Protein AF-A0A7S1QAD5-F1 (afdb_monomer_lite)

Sequence (126 aa):
WGGSSCLPKGASSLLITSSGICARSESALGIPSGGWSGTSCVPAGTMTCSSITRPGVCNDAAARLSLDCAGWSGNKCFASGEPKCTEVTGQSICKTSMAKFGINCVWNGDSCFPDGGSNSSMQQKA

Organism: Alexandrium catenella (NCBI:txid2925)

Secondary structure (DSSP, 8-state):
--SSSPPPTT--GGG---HHHHTTHHHHHS--EEEE-SSSEEETT---GGG---HHHHHTHHHHH-----EE-SSSEE-TT---GGG---HHHHHTHHHHHS--EEE-SSSEEE-------S----

Foldseek 3Di:
DQPPDDADQPGAQQSRQDQVCLVCVCVPRVHDFQHDQPGTTHHNPPDAQQSRQDQVCLVCVCVGRVYQWLGDLPGGTHRAQPDAQQSRQDQVCLVCVCVRRVAAWDDPPGGIHHDPPDDPDDDDDD

Structure (mmCIF, N/CA/C/O backbone):
data_AF-A0A7S1QAD5-F1
#
_entry.id   AF-A0A7S1QAD5-F1
#
loop_
_atom_site.group_PDB
_atom_site.id
_atom_site.type_symbol
_atom_site.label_atom_id
_atom_site.label_alt_id
_atom_site.label_comp_id
_atom_site.label_asym_id
_atom_site.label_entity_id
_atom_site.label_seq_id
_atom_site.pdbx_PDB_ins_code
_atom_site.Cartn_x
_atom_site.Cartn_y
_atom_site.Cartn_z
_atom_site.occupancy
_atom_site.B_iso_or_equiv
_atom_site.auth_seq_id
_atom_site.auth_comp_id
_atom_site.auth_asym_id
_atom_site.auth_atom_id
_atom_site.pdbx_PDB_model_num
ATOM 1 N N . TRP A 1 1 ? -10.521 -1.229 24.718 1.00 85.44 1 TRP A N 1
ATOM 2 C CA . TRP A 1 1 ? -9.096 -1.465 24.405 1.00 85.44 1 TRP A CA 1
ATOM 3 C C . TRP A 1 1 ? -8.913 -1.375 22.896 1.00 85.44 1 TRP A C 1
ATOM 5 O O . TRP A 1 1 ? -9.699 -1.995 22.194 1.00 85.44 1 TRP A O 1
ATOM 15 N N . GLY A 1 2 ? -7.958 -0.583 22.402 1.00 88.25 2 GLY A N 1
ATOM 16 C CA . GLY A 1 2 ? -7.685 -0.355 20.973 1.00 88.25 2 GLY A CA 1
ATOM 17 C C . GLY A 1 2 ? -6.497 -1.145 20.414 1.00 88.25 2 GLY A C 1
ATOM 18 O O . GLY A 1 2 ? -6.218 -1.072 19.223 1.00 88.25 2 GLY A O 1
ATOM 19 N N . GLY A 1 3 ? -5.800 -1.918 21.248 1.00 90.00 3 GLY A N 1
ATOM 20 C CA . GLY A 1 3 ? -4.619 -2.694 20.856 1.00 90.00 3 GLY A CA 1
ATOM 21 C C . GLY A 1 3 ? -3.415 -2.398 21.739 1.00 90.00 3 GLY A C 1
ATOM 22 O O . GLY A 1 3 ? -2.772 -3.334 22.197 1.00 90.00 3 GLY A O 1
ATOM 23 N N . SER A 1 4 ? -3.173 -1.120 22.032 1.00 90.50 4 SER A N 1
ATOM 24 C CA . SER A 1 4 ? -2.085 -0.647 22.901 1.00 90.50 4 SER A CA 1
ATOM 25 C C . SER A 1 4 ? -2.565 0.104 24.147 1.00 90.50 4 SER A C 1
ATOM 27 O O . SER A 1 4 ? -1.820 0.224 25.114 1.00 90.50 4 SER A O 1
ATOM 29 N N . SER A 1 5 ? -3.797 0.614 24.143 1.00 89.44 5 SER A N 1
ATOM 30 C CA . SER A 1 5 ? -4.377 1.354 25.267 1.00 89.44 5 SER A CA 1
ATOM 31 C C . SER A 1 5 ? -5.907 1.288 25.268 1.00 89.44 5 SER A C 1
ATOM 33 O O . SER A 1 5 ? -6.546 0.809 24.323 1.00 89.44 5 SER A O 1
ATOM 35 N N . CYS A 1 6 ? -6.535 1.749 26.350 1.00 92.56 6 CYS A N 1
ATOM 36 C CA . CYS A 1 6 ? -7.971 2.012 26.359 1.00 92.56 6 CYS A CA 1
ATOM 37 C C . CYS A 1 6 ? -8.289 3.258 25.528 1.00 92.56 6 CYS A C 1
ATOM 39 O O . CYS A 1 6 ? -7.564 4.245 25.579 1.00 92.56 6 CYS A O 1
ATOM 41 N N . LEU A 1 7 ? -9.387 3.202 24.773 1.00 92.19 7 LEU A N 1
ATOM 42 C CA . LEU A 1 7 ? -9.830 4.307 23.929 1.00 92.19 7 LEU A CA 1
ATOM 43 C C . LEU A 1 7 ? -10.959 5.073 24.627 1.00 92.19 7 LEU A C 1
ATOM 45 O O . LEU A 1 7 ? -11.851 4.422 25.183 1.00 92.19 7 LEU A O 1
ATOM 49 N N . PRO A 1 8 ? -10.950 6.418 24.600 1.00 90.38 8 PRO A N 1
ATOM 50 C CA . PRO A 1 8 ? -12.097 7.205 25.038 1.00 90.38 8 PRO A CA 1
ATOM 51 C C . PRO A 1 8 ? -13.290 7.009 24.090 1.00 90.38 8 PRO A C 1
ATOM 53 O O . PRO A 1 8 ? -13.137 6.579 22.944 1.00 90.38 8 PRO A O 1
ATOM 56 N N . LYS A 1 9 ? -14.497 7.353 24.553 1.00 86.19 9 LYS A N 1
ATOM 57 C CA . LYS A 1 9 ? -15.677 7.396 23.675 1.00 86.19 9 LYS A CA 1
ATOM 58 C C . LYS A 1 9 ? -15.448 8.410 22.550 1.00 86.19 9 LYS A C 1
ATOM 60 O O . LYS A 1 9 ? -14.955 9.503 22.808 1.00 86.19 9 LYS A O 1
ATOM 65 N N . GLY A 1 10 ? -15.803 8.038 21.321 1.00 84.12 10 GLY A N 1
ATOM 66 C CA . GLY A 1 10 ? -15.591 8.878 20.137 1.00 84.12 10 GLY A CA 1
ATOM 67 C C . GLY A 1 10 ? -14.135 8.957 19.664 1.00 84.12 10 GLY A C 1
ATOM 68 O O . GLY A 1 10 ? -13.805 9.830 18.867 1.00 84.12 10 GLY A O 1
ATOM 69 N N . ALA A 1 11 ? -13.251 8.079 20.152 1.00 92.00 11 ALA A N 1
ATOM 70 C CA . ALA A 1 11 ? -11.879 7.995 19.663 1.00 92.00 11 ALA A CA 1
ATOM 71 C C . ALA A 1 11 ? -11.819 7.734 18.149 1.00 92.00 11 ALA A C 1
ATOM 73 O O . ALA A 1 11 ? -12.625 6.990 17.594 1.00 92.00 11 ALA A O 1
ATOM 74 N N . SER A 1 12 ? -10.803 8.301 17.496 1.00 94.25 12 SER A N 1
ATOM 75 C CA . SER A 1 12 ? -10.512 8.023 16.088 1.00 94.25 12 SER A CA 1
ATOM 76 C C . SER A 1 12 ? -10.067 6.572 15.882 1.00 94.25 12 SER A C 1
ATOM 78 O O . SER A 1 12 ? -9.335 6.012 16.705 1.00 94.25 12 SER A O 1
ATOM 80 N N . SER A 1 13 ? -10.432 5.989 14.736 1.00 95.12 13 SER A N 1
ATOM 81 C CA . SER A 1 13 ? -9.982 4.654 14.330 1.00 95.12 13 SER A CA 1
ATOM 82 C C . SER A 1 13 ? -8.457 4.555 14.195 1.00 95.12 13 SER A C 1
ATOM 84 O O . SER A 1 13 ? -7.906 3.474 14.389 1.00 95.12 13 SER A O 1
ATOM 86 N N . LEU A 1 14 ? -7.753 5.674 13.976 1.00 95.06 14 LEU A N 1
ATOM 87 C CA . LEU A 1 14 ? -6.284 5.728 13.927 1.00 95.06 14 LEU A CA 1
ATOM 88 C C . LEU A 1 14 ? -5.614 5.230 15.215 1.00 95.06 14 LEU A C 1
ATOM 90 O O . LEU A 1 14 ? -4.477 4.765 15.177 1.00 95.06 14 LEU A O 1
ATOM 94 N N . LEU A 1 15 ? -6.313 5.305 16.351 1.00 95.69 15 LEU A N 1
ATOM 95 C CA . LEU A 1 15 ? -5.812 4.825 17.640 1.00 95.69 15 LEU A CA 1
ATOM 96 C C . LEU A 1 15 ? -5.993 3.310 17.825 1.00 95.69 15 LEU A C 1
ATOM 98 O O . LEU A 1 15 ? -5.529 2.746 18.818 1.00 95.69 15 LEU A O 1
ATOM 102 N N . ILE A 1 16 ? -6.658 2.634 16.884 1.00 96.38 16 ILE A N 1
ATOM 103 C CA . ILE A 1 16 ? -6.786 1.180 16.878 1.00 96.38 16 ILE A CA 1
ATOM 104 C C . ILE A 1 16 ? -5.537 0.592 16.214 1.00 96.38 16 ILE A C 1
ATOM 106 O O . ILE A 1 16 ? -5.389 0.618 14.993 1.00 96.38 16 ILE A O 1
ATOM 110 N N . THR A 1 17 ? -4.649 0.030 17.029 1.00 95.94 17 THR A N 1
ATOM 111 C CA . THR A 1 17 ? -3.340 -0.532 16.641 1.00 95.94 17 THR A CA 1
ATOM 112 C C . THR A 1 17 ? -3.340 -2.063 16.575 1.00 95.94 17 THR A C 1
ATOM 114 O O . THR A 1 17 ? -2.299 -2.691 16.393 1.00 95.94 17 THR A O 1
ATOM 117 N N . SER A 1 18 ? -4.510 -2.694 16.702 1.00 95.06 18 SER A N 1
ATOM 118 C CA . SER A 1 18 ? -4.695 -4.136 16.520 1.00 95.06 18 SER A CA 1
ATOM 119 C C . SER A 1 18 ? -5.546 -4.418 15.286 1.00 95.06 18 SER A C 1
ATOM 121 O O . SER A 1 18 ? -6.698 -3.988 15.215 1.00 95.06 18 SER A O 1
ATOM 123 N N . SER A 1 19 ? -5.018 -5.202 14.343 1.00 94.12 19 SER A N 1
ATOM 124 C CA . SER A 1 19 ? -5.737 -5.596 13.121 1.00 94.12 19 SER A CA 1
ATOM 125 C C . SER A 1 19 ? -7.038 -6.346 13.418 1.00 94.12 19 SER A C 1
ATOM 127 O O . SER A 1 19 ? -8.061 -6.081 12.793 1.00 94.12 19 SER A O 1
ATOM 129 N N . GLY A 1 20 ? -7.031 -7.232 14.418 1.00 94.25 20 GLY A N 1
ATOM 130 C CA . GLY A 1 20 ? -8.217 -7.982 14.831 1.00 94.25 20 GLY A CA 1
ATOM 131 C C . GLY A 1 20 ? -9.291 -7.111 15.485 1.00 94.25 20 GLY A C 1
ATOM 132 O O . GLY A 1 20 ? -10.466 -7.449 15.417 1.00 94.25 20 GLY A O 1
ATOM 133 N N . ILE A 1 21 ? -8.919 -5.990 16.112 1.00 95.25 21 ILE A N 1
ATOM 134 C CA . ILE A 1 21 ? -9.886 -4.997 16.607 1.00 95.25 21 ILE A CA 1
ATOM 135 C C . ILE A 1 21 ? -10.376 -4.132 15.449 1.00 95.25 21 ILE A C 1
ATOM 137 O O . ILE A 1 21 ? -11.572 -3.897 15.342 1.00 95.25 21 ILE A O 1
ATOM 141 N N . CYS A 1 22 ? -9.473 -3.725 14.558 1.00 95.94 22 CYS A N 1
ATOM 142 C CA . CYS A 1 22 ? -9.788 -2.937 13.373 1.00 95.94 22 CYS A CA 1
ATOM 143 C C . CYS A 1 22 ? -10.851 -3.612 12.491 1.00 95.94 22 CYS A C 1
ATOM 145 O O . CYS A 1 22 ? -11.839 -2.981 12.137 1.00 95.94 22 CYS A O 1
ATOM 147 N N . ALA A 1 23 ? -10.721 -4.921 12.247 1.00 94.50 23 ALA A N 1
ATOM 148 C CA . ALA A 1 23 ? -11.681 -5.709 11.465 1.00 94.50 23 ALA A CA 1
ATOM 149 C C . ALA A 1 23 ? -13.115 -5.727 12.037 1.00 94.50 23 ALA A C 1
ATOM 151 O O . ALA A 1 23 ? -14.053 -6.105 11.344 1.00 94.50 23 ALA A O 1
ATOM 152 N N . ARG A 1 24 ? -13.290 -5.335 13.302 1.00 94.56 24 ARG A N 1
ATOM 153 C CA . ARG A 1 24 ? -14.578 -5.273 14.007 1.00 94.56 24 ARG A CA 1
ATOM 154 C C . ARG A 1 24 ? -14.765 -3.943 14.735 1.00 94.56 24 ARG A C 1
ATOM 156 O O . ARG A 1 24 ? -15.456 -3.900 15.746 1.00 94.56 24 ARG A O 1
ATOM 163 N N . SER A 1 25 ? -14.115 -2.870 14.276 1.00 95.00 25 SER A N 1
ATOM 164 C CA . SER A 1 25 ? -14.077 -1.600 15.012 1.00 95.00 25 SER A CA 1
ATOM 165 C C . SER A 1 25 ? -15.475 -1.023 15.231 1.00 95.00 25 SER A C 1
ATOM 167 O O . SER A 1 25 ? -15.788 -0.563 16.327 1.00 95.00 25 SER A O 1
ATOM 169 N N . GLU A 1 26 ? -16.335 -1.130 14.219 1.00 94.06 26 GLU A N 1
ATOM 170 C CA . GLU A 1 26 ? -17.710 -0.644 14.283 1.00 94.06 26 GLU A CA 1
ATOM 171 C C . GLU A 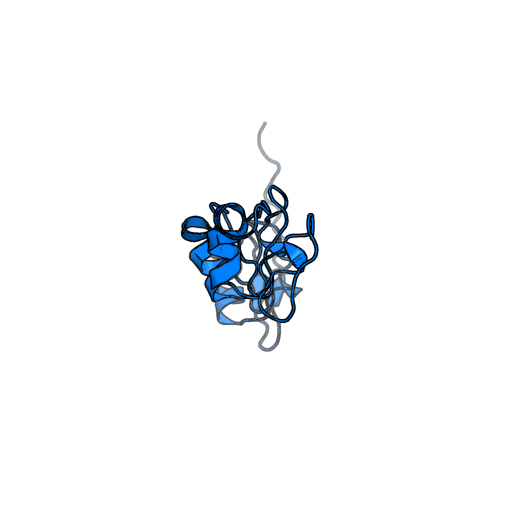1 26 ? -18.539 -1.457 15.281 1.00 94.06 26 GLU A C 1
ATOM 173 O O . GLU A 1 26 ? -19.105 -0.907 16.218 1.00 94.06 26 GLU A O 1
ATOM 178 N N . SER A 1 27 ? -18.547 -2.785 15.156 1.00 93.88 27 SER A N 1
ATOM 179 C CA . SER A 1 27 ? -19.370 -3.642 16.016 1.00 93.88 27 SER A CA 1
ATOM 180 C C . SER A 1 27 ? -18.847 -3.762 17.450 1.00 93.88 27 SER A C 1
ATOM 182 O O . SER A 1 27 ? -19.639 -3.941 18.372 1.00 93.88 27 SER A O 1
ATOM 184 N N . ALA A 1 28 ? -17.533 -3.664 17.668 1.00 91.81 28 ALA A N 1
ATOM 185 C CA . ALA A 1 28 ? -16.928 -3.815 18.991 1.00 91.81 28 ALA A CA 1
ATOM 186 C C . ALA A 1 28 ? -16.786 -2.493 19.756 1.00 91.81 28 ALA A C 1
ATOM 188 O O . ALA A 1 28 ? -16.793 -2.507 20.987 1.00 91.81 28 ALA A O 1
ATOM 189 N N . LEU A 1 29 ? -16.592 -1.371 19.054 1.00 91.75 29 LEU A N 1
ATOM 190 C CA . LEU A 1 29 ? -16.269 -0.077 19.669 1.00 91.75 29 LEU A CA 1
ATOM 191 C C . LEU A 1 29 ? -17.202 1.063 19.233 1.00 91.75 29 LEU A C 1
ATOM 193 O O . LEU A 1 29 ? -17.119 2.139 19.823 1.00 91.75 29 LEU A O 1
ATOM 197 N N . GLY A 1 30 ? -18.059 0.859 18.226 1.00 93.62 30 GLY A N 1
ATOM 198 C CA . GLY A 1 30 ? -18.846 1.932 17.609 1.00 93.62 30 GLY A CA 1
ATOM 199 C C . GLY A 1 30 ? -17.976 2.953 16.871 1.00 93.62 30 GLY A C 1
ATOM 200 O O . GLY A 1 30 ? -18.305 4.137 16.860 1.00 93.62 30 GLY A O 1
ATOM 201 N N . ILE A 1 31 ? -16.815 2.523 16.360 1.00 95.06 31 ILE A N 1
ATOM 202 C CA . ILE A 1 31 ? -15.863 3.389 15.655 1.00 95.06 31 ILE A CA 1
ATOM 203 C C . ILE A 1 31 ? -15.766 2.936 14.191 1.00 95.06 31 ILE A C 1
ATOM 205 O O . ILE A 1 31 ? -15.169 1.879 13.931 1.00 95.06 31 ILE A O 1
ATOM 209 N N . PRO A 1 32 ? -16.250 3.741 13.229 1.00 94.31 32 PRO A N 1
ATOM 210 C CA . PRO A 1 32 ? -16.207 3.365 11.825 1.00 94.31 32 PRO A CA 1
ATOM 211 C C . PRO A 1 32 ? -14.776 3.440 11.298 1.00 94.31 32 PRO A C 1
ATOM 213 O O . PRO A 1 32 ? -14.003 4.340 11.642 1.00 94.31 32 PRO A O 1
ATOM 216 N N . SER A 1 33 ? -14.403 2.481 10.453 1.00 95.19 33 SER A N 1
ATOM 217 C CA . SER A 1 33 ? -13.070 2.422 9.855 1.00 95.19 33 SER A CA 1
ATOM 218 C C . SER A 1 33 ? -13.104 2.002 8.390 1.00 95.19 33 SER A C 1
ATOM 220 O O . SER A 1 33 ? -14.028 1.332 7.937 1.00 95.19 33 SER A O 1
ATOM 222 N N . GLY A 1 34 ? -12.081 2.421 7.644 1.00 93.75 34 GLY A N 1
ATOM 223 C CA . GLY A 1 34 ? -11.845 2.034 6.253 1.00 93.75 34 GLY A CA 1
ATOM 224 C C . GLY A 1 34 ? -11.009 0.759 6.109 1.00 93.75 34 GLY A C 1
ATOM 225 O O . GLY A 1 34 ? -10.643 0.398 4.997 1.00 93.75 34 GLY A O 1
ATOM 226 N N . GLY A 1 35 ? -10.680 0.093 7.221 1.00 95.00 35 GLY A N 1
ATOM 227 C CA . GLY A 1 35 ? -9.847 -1.108 7.248 1.00 95.00 35 GLY A CA 1
ATOM 228 C C . GLY A 1 35 ? -8.433 -0.884 7.790 1.00 95.00 35 GLY A C 1
ATOM 229 O O . GLY A 1 35 ? -8.085 0.180 8.306 1.00 95.00 35 GLY A O 1
ATOM 230 N N . TRP A 1 36 ? -7.626 -1.946 7.732 1.00 96.25 36 TRP A N 1
ATOM 231 C CA . TRP A 1 36 ? -6.292 -2.011 8.332 1.00 96.25 36 TRP A CA 1
ATOM 232 C C . TRP A 1 36 ? -5.205 -1.586 7.342 1.00 96.25 36 TRP A C 1
ATOM 234 O O . TRP A 1 36 ? -5.029 -2.230 6.309 1.00 96.25 36 TRP A O 1
ATOM 244 N N . SER A 1 37 ? -4.417 -0.565 7.688 1.00 94.00 37 SER A N 1
ATOM 245 C CA . SER A 1 37 ? -3.295 -0.091 6.862 1.00 94.00 37 SER A CA 1
ATOM 246 C C . SER A 1 37 ? -2.072 -1.002 6.898 1.00 94.00 37 SER A C 1
ATOM 248 O O . SER A 1 37 ? -1.249 -0.982 5.988 1.00 94.00 37 SER A O 1
ATOM 250 N N . GLY A 1 38 ? -1.920 -1.801 7.953 1.00 93.12 38 GLY A N 1
ATOM 251 C CA . GLY A 1 38 ? -0.676 -2.511 8.253 1.00 93.12 38 GLY A CA 1
ATOM 252 C C . GLY A 1 38 ? -0.133 -2.203 9.647 1.00 93.12 38 GLY A C 1
ATOM 253 O O . GLY A 1 38 ? 0.539 -3.055 10.237 1.00 93.12 38 GLY A O 1
ATOM 254 N N . THR A 1 39 ? -0.462 -1.031 10.189 1.00 93.69 39 THR A N 1
ATOM 255 C CA . THR A 1 39 ? -0.011 -0.556 11.513 1.00 93.69 39 THR A CA 1
ATOM 256 C C . THR A 1 39 ? -1.135 0.017 12.365 1.00 93.69 39 THR A C 1
ATOM 258 O O . THR A 1 39 ? -1.056 -0.032 13.591 1.00 93.69 39 THR A O 1
ATOM 261 N N . SER A 1 40 ? -2.179 0.542 11.732 1.00 95.38 40 SER A N 1
ATOM 262 C CA . SER A 1 40 ? -3.357 1.076 12.402 1.00 95.38 40 SER A CA 1
ATOM 263 C C . SER A 1 40 ? -4.596 0.865 11.541 1.00 95.38 40 SER A C 1
ATOM 265 O O . SER A 1 40 ? -4.527 0.526 10.357 1.00 95.38 40 SER A O 1
ATOM 267 N N . CYS A 1 41 ? -5.754 1.062 12.145 1.00 95.56 41 CYS A N 1
ATOM 268 C CA . CYS A 1 41 ? -6.981 1.228 11.393 1.00 95.56 41 CYS A CA 1
ATOM 269 C C . CYS A 1 41 ? -6.995 2.613 10.729 1.00 95.56 41 CYS A C 1
ATOM 271 O O . CYS A 1 41 ? -6.383 3.557 11.234 1.00 95.56 41 CYS A O 1
ATOM 273 N N . VAL A 1 42 ? -7.672 2.733 9.593 1.00 95.62 42 VAL A N 1
ATOM 274 C CA . VAL A 1 42 ? -7.802 3.991 8.845 1.00 95.62 42 VAL A CA 1
ATOM 275 C C . VAL A 1 42 ? -9.217 4.547 9.034 1.00 95.62 42 VAL A C 1
ATOM 277 O O . VAL A 1 42 ? -10.153 3.762 9.222 1.00 95.62 42 VAL A O 1
ATOM 280 N N . PRO A 1 43 ? -9.427 5.875 9.053 1.00 95.00 43 PRO A N 1
ATOM 281 C CA . PRO A 1 43 ? -10.769 6.448 9.069 1.00 95.00 43 PRO A CA 1
ATOM 282 C C . PRO A 1 43 ? -11.629 5.937 7.910 1.00 95.00 43 PRO A C 1
ATOM 284 O O . PRO A 1 43 ? -11.139 5.625 6.823 1.00 95.00 43 PRO A O 1
ATOM 287 N N . ALA A 1 44 ? -12.930 5.800 8.161 1.00 93.50 44 ALA A N 1
ATOM 288 C CA . ALA A 1 44 ? -13.867 5.386 7.125 1.00 93.50 44 ALA A CA 1
ATOM 289 C C . ALA A 1 44 ? -13.826 6.361 5.938 1.00 93.50 44 ALA A C 1
ATOM 291 O O . ALA A 1 44 ? -13.781 7.575 6.121 1.00 93.50 44 ALA A O 1
ATOM 292 N N . GLY A 1 45 ? -13.812 5.817 4.719 1.00 91.94 45 GLY A N 1
ATOM 293 C CA . GLY A 1 45 ? -13.784 6.601 3.480 1.00 91.94 45 GLY A CA 1
ATOM 294 C C . GLY A 1 45 ? -12.433 7.227 3.114 1.00 91.94 45 GLY A C 1
ATOM 295 O O . GLY A 1 45 ? -12.338 7.832 2.053 1.00 91.94 45 GLY A O 1
ATOM 296 N N . THR A 1 46 ? -11.382 7.075 3.931 1.00 94.00 46 THR A N 1
ATOM 297 C CA . THR A 1 46 ? -10.053 7.653 3.639 1.00 94.00 46 THR A CA 1
ATOM 298 C C . THR A 1 46 ? -9.009 6.610 3.239 1.00 94.00 46 THR A C 1
ATOM 300 O O . THR A 1 46 ? -7.826 6.929 3.155 1.00 94.00 46 THR A O 1
ATOM 303 N N . MET A 1 47 ? -9.411 5.350 3.054 1.00 95.12 47 MET A N 1
ATOM 304 C CA . MET A 1 47 ? -8.495 4.261 2.724 1.00 95.12 47 MET A CA 1
ATOM 305 C C . MET A 1 47 ? -8.019 4.381 1.272 1.00 95.12 47 MET A C 1
ATOM 307 O O . MET A 1 47 ? -8.825 4.444 0.349 1.00 95.12 47 MET A O 1
ATOM 311 N N . THR A 1 48 ? -6.703 4.394 1.075 1.00 95.62 48 THR A N 1
ATOM 312 C CA . THR A 1 48 ? -6.044 4.475 -0.239 1.00 95.62 48 THR A CA 1
ATOM 313 C C . THR A 1 48 ? -4.884 3.487 -0.306 1.00 95.62 48 THR A C 1
ATOM 315 O O . THR A 1 48 ? -4.385 3.046 0.732 1.00 95.62 48 THR A O 1
ATOM 318 N N . CYS A 1 49 ? -4.384 3.187 -1.509 1.00 96.19 49 CYS A N 1
ATOM 319 C CA . CYS A 1 49 ? -3.180 2.364 -1.661 1.00 96.19 49 CYS A CA 1
ATOM 320 C C . CYS A 1 49 ? -1.993 2.964 -0.901 1.00 96.19 49 CYS A C 1
ATOM 322 O O . CYS A 1 49 ? -1.333 2.264 -0.143 1.00 96.19 49 CYS A O 1
ATOM 324 N N . SER A 1 50 ? -1.798 4.282 -0.984 1.00 94.38 50 SER A N 1
ATOM 325 C CA . SER A 1 50 ? -0.723 4.987 -0.277 1.00 94.38 50 SER A CA 1
ATOM 326 C C . SER A 1 50 ? -0.826 4.938 1.252 1.00 94.38 50 SER A C 1
ATOM 328 O O . SER A 1 50 ? 0.186 5.125 1.926 1.00 94.38 50 SER A O 1
ATOM 330 N N . SER A 1 51 ? -2.011 4.650 1.801 1.00 94.94 51 SER A N 1
ATOM 331 C CA . SER A 1 51 ? -2.206 4.442 3.239 1.00 94.94 51 SER A CA 1
ATOM 332 C C . SER A 1 51 ? -1.668 3.090 3.712 1.00 94.94 51 SER A C 1
ATOM 334 O O . SER A 1 51 ? -1.450 2.912 4.908 1.00 94.94 51 SER A O 1
ATOM 336 N N . ILE A 1 52 ? -1.463 2.126 2.809 1.00 96.69 52 ILE A N 1
ATOM 337 C CA . ILE A 1 52 ? -1.039 0.769 3.151 1.00 96.69 52 ILE A CA 1
ATOM 338 C C . ILE A 1 52 ? 0.470 0.729 3.407 1.00 96.69 52 ILE A C 1
ATOM 340 O O . ILE A 1 52 ? 1.285 1.018 2.532 1.00 96.69 52 ILE A O 1
ATOM 344 N N . THR A 1 53 ? 0.849 0.283 4.602 1.00 95.62 53 THR A N 1
ATOM 345 C CA . THR A 1 53 ? 2.239 0.246 5.082 1.00 95.62 53 THR A CA 1
ATOM 346 C C . THR A 1 53 ? 2.844 -1.155 5.092 1.00 95.62 53 THR A C 1
ATOM 348 O O . THR A 1 53 ? 4.014 -1.316 5.437 1.00 95.62 53 THR A O 1
ATOM 351 N N . ARG A 1 54 ? 2.076 -2.191 4.719 1.00 95.12 54 ARG A N 1
ATOM 352 C CA . ARG A 1 54 ? 2.572 -3.573 4.642 1.00 95.12 54 ARG A CA 1
ATOM 353 C C . ARG A 1 54 ? 2.383 -4.199 3.259 1.00 95.12 54 ARG A C 1
ATOM 355 O O . ARG A 1 54 ? 1.266 -4.180 2.740 1.00 95.12 54 ARG A O 1
ATOM 362 N N . PRO A 1 55 ? 3.411 -4.880 2.716 1.00 95.00 55 PRO A N 1
ATOM 363 C CA . PRO A 1 55 ? 3.354 -5.477 1.382 1.00 95.00 55 PRO A CA 1
ATOM 364 C C . PRO A 1 55 ? 2.243 -6.522 1.243 1.00 95.00 55 PRO A C 1
ATOM 366 O O . PRO A 1 55 ? 1.533 -6.520 0.247 1.00 95.00 55 PRO A O 1
ATOM 369 N N . GLY A 1 56 ? 2.036 -7.373 2.255 1.00 93.94 56 GLY A N 1
ATOM 370 C CA . GLY A 1 56 ? 0.968 -8.380 2.222 1.00 93.94 56 GLY A CA 1
ATOM 371 C C . GLY A 1 56 ? -0.437 -7.771 2.182 1.00 93.94 56 GLY A C 1
ATOM 372 O O . GLY A 1 56 ? -1.301 -8.276 1.483 1.00 93.94 56 GLY A O 1
ATOM 373 N N . VAL A 1 57 ? -0.656 -6.644 2.867 1.00 94.94 57 VAL A N 1
ATOM 374 C CA . VAL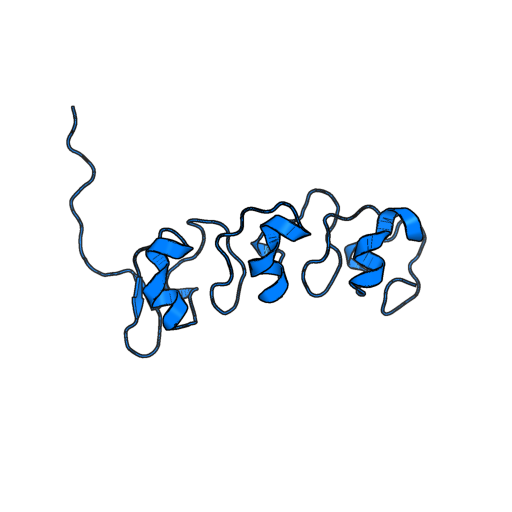 A 1 57 ? -1.939 -5.924 2.795 1.00 94.94 57 VAL A CA 1
ATOM 375 C C . VAL A 1 57 ? -2.114 -5.288 1.417 1.00 94.94 57 VAL A C 1
ATOM 377 O O . VAL A 1 57 ? -3.208 -5.327 0.873 1.00 94.94 57 VAL A O 1
ATOM 380 N N . CYS A 1 58 ? -1.037 -4.750 0.840 1.00 96.69 58 CYS A N 1
ATOM 381 C CA . CYS A 1 58 ? -1.060 -4.120 -0.477 1.00 96.69 58 CYS A CA 1
ATOM 382 C C . CYS A 1 58 ? -1.372 -5.123 -1.593 1.00 96.69 58 CYS A C 1
ATOM 384 O O . CYS A 1 58 ? -2.209 -4.859 -2.449 1.00 96.69 58 CYS A O 1
ATOM 386 N N . ASN A 1 59 ? -0.723 -6.288 -1.563 1.00 94.00 59 ASN A N 1
ATOM 387 C CA . ASN A 1 59 ? -0.926 -7.330 -2.569 1.00 94.00 59 ASN A CA 1
ATOM 388 C C . ASN A 1 59 ? -2.322 -7.972 -2.475 1.00 94.00 59 ASN A C 1
ATOM 390 O O . ASN A 1 59 ? -2.833 -8.453 -3.479 1.00 94.00 59 ASN A O 1
ATOM 394 N N . ASP A 1 60 ? -2.952 -7.923 -1.298 1.00 94.31 60 ASP A N 1
ATOM 395 C CA . ASP A 1 60 ? -4.310 -8.424 -1.068 1.00 94.31 60 ASP A CA 1
ATOM 396 C C . ASP A 1 60 ? -5.362 -7.292 -1.027 1.00 94.31 60 ASP A C 1
ATOM 398 O O . ASP A 1 60 ? -6.489 -7.511 -0.570 1.00 94.31 60 ASP A O 1
ATOM 402 N N . ALA A 1 61 ? -5.016 -6.066 -1.439 1.00 95.00 61 ALA A N 1
ATOM 403 C CA . ALA A 1 61 ? -5.845 -4.881 -1.199 1.00 95.00 61 ALA A CA 1
ATOM 404 C C . ALA A 1 61 ? -7.231 -4.981 -1.854 1.00 95.00 61 ALA A C 1
ATOM 406 O O . ALA A 1 61 ? -8.226 -4.599 -1.236 1.00 95.00 61 ALA A O 1
ATOM 407 N N . ALA A 1 62 ? -7.322 -5.584 -3.042 1.00 94.31 62 ALA A N 1
ATOM 408 C CA . ALA A 1 62 ? -8.597 -5.813 -3.718 1.00 94.31 62 ALA A CA 1
ATOM 409 C C . ALA A 1 62 ? -9.523 -6.724 -2.895 1.00 94.31 62 ALA A C 1
ATOM 411 O O . ALA A 1 62 ? -10.697 -6.419 -2.714 1.00 94.31 62 ALA A O 1
ATOM 412 N N . ALA A 1 63 ? -8.985 -7.810 -2.334 1.00 92.44 63 ALA A N 1
ATOM 413 C CA . ALA A 1 63 ? -9.763 -8.779 -1.565 1.00 92.44 63 ALA A CA 1
ATOM 414 C C . ALA A 1 63 ? -10.100 -8.296 -0.145 1.00 92.44 63 ALA A C 1
ATOM 416 O O . ALA A 1 63 ? -11.143 -8.651 0.398 1.00 92.44 63 ALA A O 1
ATOM 417 N N . ARG A 1 64 ? -9.208 -7.521 0.486 1.00 89.94 64 ARG A N 1
ATOM 418 C CA . ARG A 1 64 ? -9.339 -7.123 1.900 1.00 89.94 64 ARG A CA 1
ATOM 419 C C . ARG A 1 64 ? -9.978 -5.756 2.105 1.00 89.94 64 ARG A C 1
ATOM 421 O O . ARG A 1 64 ? -10.552 -5.518 3.162 1.00 89.94 64 ARG A O 1
ATOM 428 N N . LEU A 1 65 ? -9.783 -4.848 1.155 1.00 92.12 65 LEU A N 1
ATOM 429 C CA . LEU A 1 65 ? -10.063 -3.418 1.305 1.00 92.12 65 LEU A CA 1
ATOM 430 C C . LEU A 1 65 ? -10.862 -2.855 0.124 1.00 92.12 65 LEU A C 1
ATOM 432 O O . LEU A 1 65 ? -11.154 -1.663 0.117 1.00 92.12 65 LEU A O 1
ATOM 436 N N . SER A 1 66 ? -11.188 -3.688 -0.872 1.00 92.94 66 SER A N 1
ATOM 437 C CA . SER A 1 66 ? -11.847 -3.272 -2.115 1.00 92.94 66 SER A CA 1
ATOM 438 C C . SER A 1 66 ? -11.103 -2.141 -2.838 1.00 92.94 66 SER A C 1
ATOM 440 O O . SER A 1 66 ? -11.725 -1.272 -3.446 1.00 92.94 66 SER A O 1
ATOM 442 N N . LEU A 1 67 ? -9.768 -2.139 -2.754 1.00 94.50 67 LEU A N 1
ATOM 443 C CA . LEU A 1 67 ? -8.904 -1.168 -3.423 1.00 94.50 67 LEU A CA 1
ATOM 444 C C . LEU A 1 67 ? -8.184 -1.798 -4.612 1.00 94.50 67 LEU A C 1
ATOM 446 O O . LEU A 1 67 ? -7.559 -2.850 -4.477 1.00 94.50 67 LEU A O 1
ATOM 450 N N . ASP A 1 68 ? -8.204 -1.102 -5.746 1.00 94.00 68 ASP A N 1
ATOM 451 C CA . ASP A 1 68 ? -7.449 -1.478 -6.941 1.00 94.00 68 ASP A CA 1
ATOM 452 C C . ASP A 1 68 ? -6.018 -0.920 -6.875 1.00 94.00 68 ASP A C 1
ATOM 454 O O . ASP A 1 68 ? -5.684 0.121 -7.444 1.00 94.00 68 ASP A O 1
ATOM 458 N N . CYS A 1 69 ? -5.178 -1.581 -6.078 1.00 95.75 69 CYS A N 1
ATOM 459 C CA . CYS A 1 69 ? -3.766 -1.234 -5.964 1.00 95.75 69 CYS A CA 1
ATOM 460 C C . CYS A 1 69 ? -2.937 -2.011 -6.986 1.00 95.75 69 CYS A C 1
ATOM 462 O O . CYS A 1 69 ? -2.981 -3.237 -7.032 1.00 95.75 69 CYS A O 1
ATOM 464 N N . ALA A 1 70 ? -2.086 -1.300 -7.725 1.00 93.81 70 ALA A N 1
ATOM 465 C CA . ALA A 1 70 ? -1.113 -1.892 -8.643 1.00 93.81 70 ALA A CA 1
ATOM 466 C C . ALA A 1 70 ? -0.025 -2.697 -7.908 1.00 93.81 70 ALA A C 1
ATOM 468 O O . ALA A 1 70 ? 0.592 -3.620 -8.448 1.00 93.81 70 ALA A O 1
ATOM 469 N N . GLY A 1 71 ? 0.196 -2.372 -6.634 1.00 94.44 71 GLY A N 1
ATOM 470 C CA . GLY A 1 71 ? 0.903 -3.228 -5.694 1.00 94.44 71 GLY A CA 1
ATOM 471 C C . GLY A 1 71 ? 2.090 -2.551 -5.024 1.00 94.44 71 GLY A C 1
ATOM 472 O O . GLY A 1 71 ? 2.242 -1.330 -5.021 1.00 94.44 71 GLY A O 1
ATOM 473 N N . TRP A 1 72 ? 2.931 -3.375 -4.400 1.00 95.62 72 TRP A N 1
ATOM 474 C CA . TRP A 1 72 ? 4.081 -2.912 -3.625 1.00 95.62 72 TRP A CA 1
ATOM 475 C C . TRP A 1 72 ? 5.299 -2.631 -4.518 1.00 95.62 72 TRP A C 1
ATOM 477 O O . TRP A 1 72 ? 5.716 -3.520 -5.269 1.00 95.62 72 TRP A O 1
ATOM 487 N N . SER A 1 73 ? 5.886 -1.433 -4.413 1.00 93.50 73 SER A N 1
ATOM 488 C CA . SER A 1 73 ? 7.093 -1.002 -5.149 1.00 93.50 73 SER A CA 1
ATOM 489 C C . SER A 1 73 ? 8.410 -1.491 -4.535 1.00 93.50 73 SER A C 1
ATOM 491 O O . SER A 1 73 ? 9.464 -1.405 -5.162 1.00 93.50 73 SER A O 1
ATOM 493 N N . GLY A 1 74 ? 8.350 -2.004 -3.305 1.00 91.94 74 GLY A N 1
ATOM 494 C CA . GLY A 1 74 ? 9.505 -2.365 -2.481 1.00 91.94 74 GLY A CA 1
ATOM 495 C C . GLY A 1 74 ? 9.507 -1.624 -1.142 1.00 91.94 74 GLY A C 1
ATOM 496 O O . GLY A 1 74 ? 9.879 -2.211 -0.127 1.00 91.94 74 GLY A O 1
ATOM 497 N N . ASN A 1 75 ? 8.956 -0.411 -1.103 1.00 92.12 75 ASN A N 1
ATOM 498 C CA . ASN A 1 75 ? 8.819 0.402 0.112 1.00 92.12 75 ASN A CA 1
ATOM 499 C C . ASN A 1 75 ? 7.426 1.023 0.309 1.00 92.12 75 ASN A C 1
ATOM 501 O O . ASN A 1 75 ? 7.112 1.444 1.422 1.00 92.12 75 ASN A O 1
ATOM 505 N N . LYS A 1 76 ? 6.600 1.095 -0.740 1.00 94.56 76 LYS A N 1
ATOM 506 C CA . LYS A 1 76 ? 5.285 1.730 -0.692 1.00 94.56 76 LYS A CA 1
ATOM 507 C C . LYS A 1 76 ? 4.284 0.975 -1.558 1.00 94.56 76 LYS A C 1
ATOM 509 O O . LYS A 1 76 ? 4.646 0.300 -2.520 1.00 94.56 76 LYS A O 1
ATOM 514 N N . CYS A 1 77 ? 3.015 1.074 -1.187 1.00 96.38 77 CYS A N 1
ATOM 515 C CA . CYS A 1 77 ? 1.909 0.569 -1.980 1.00 96.38 77 CYS A CA 1
ATOM 516 C C . CYS A 1 77 ? 1.380 1.677 -2.894 1.00 96.38 77 CYS A C 1
ATOM 518 O O . CYS A 1 77 ? 1.125 2.789 -2.426 1.00 96.38 77 CYS A O 1
ATOM 520 N N . PHE A 1 78 ? 1.218 1.375 -4.179 1.00 95.62 78 PHE A N 1
ATOM 521 C CA . PHE A 1 78 ? 0.796 2.342 -5.189 1.00 95.62 78 PHE A CA 1
ATOM 522 C C . PHE A 1 78 ? -0.439 1.874 -5.952 1.00 95.62 78 PHE A C 1
ATOM 524 O O . PHE A 1 78 ? -0.654 0.668 -6.133 1.00 95.62 78 PHE A O 1
ATOM 531 N N . ALA A 1 79 ? -1.224 2.841 -6.422 1.00 92.19 79 ALA A N 1
ATOM 532 C CA . ALA A 1 79 ? -2.168 2.619 -7.508 1.00 92.19 79 ALA A CA 1
ATOM 533 C C . ALA A 1 79 ? -1.438 2.599 -8.867 1.00 92.19 79 ALA A C 1
ATOM 535 O O . ALA A 1 79 ? -0.243 2.897 -8.966 1.00 92.19 79 ALA A O 1
ATOM 536 N N . SER A 1 80 ? -2.149 2.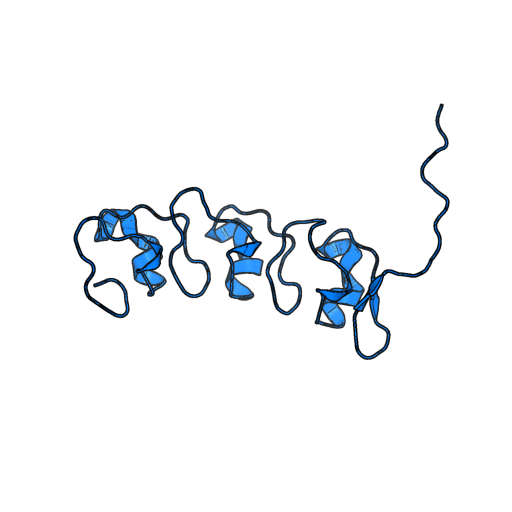202 -9.923 1.00 87.38 80 SER A N 1
ATOM 537 C CA . SER A 1 80 ? -1.590 2.164 -11.281 1.00 87.38 80 SER A CA 1
ATOM 538 C C . SER A 1 80 ? -1.168 3.561 -11.747 1.00 87.38 80 SER A C 1
ATOM 540 O O . SER A 1 80 ? -1.875 4.537 -11.501 1.00 87.38 80 SER A O 1
ATOM 542 N N . GLY A 1 81 ? -0.008 3.668 -12.399 1.00 82.38 81 GLY A N 1
ATOM 543 C CA . GLY A 1 81 ? 0.528 4.921 -12.939 1.00 82.38 81 GLY A CA 1
ATOM 544 C C . GLY A 1 81 ? 1.055 5.927 -11.908 1.00 82.38 81 GLY A C 1
ATOM 545 O O . GLY A 1 81 ? 1.599 6.954 -12.303 1.00 82.38 81 GLY A O 1
ATOM 546 N N . GLU A 1 82 ? 0.931 5.660 -10.605 1.00 87.81 82 GLU A N 1
ATOM 547 C CA . GLU A 1 82 ? 1.428 6.565 -9.560 1.00 87.81 82 GLU A CA 1
ATOM 548 C C . GLU A 1 82 ? 2.954 6.559 -9.345 1.00 87.81 82 GLU A C 1
ATOM 550 O O . GLU A 1 82 ? 3.507 7.644 -9.143 1.00 87.81 82 GLU A O 1
ATOM 555 N N . PRO A 1 83 ? 3.662 5.408 -9.312 1.00 89.88 83 PRO A N 1
ATOM 556 C CA . PRO A 1 83 ? 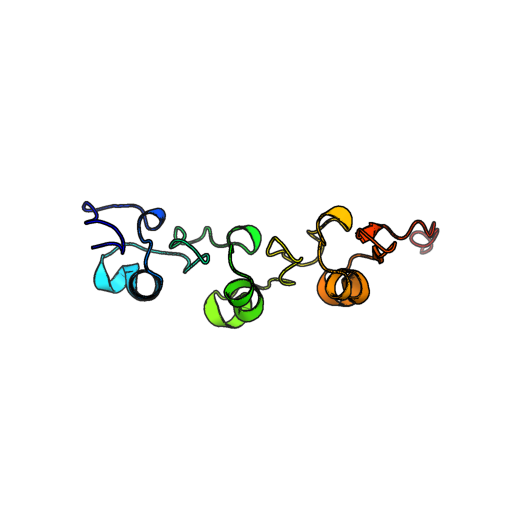5.056 5.411 -8.888 1.00 89.88 83 PRO A CA 1
ATOM 557 C C . PRO A 1 83 ? 5.973 6.009 -9.953 1.00 89.88 83 PRO A C 1
ATOM 559 O O . PRO A 1 83 ? 5.857 5.713 -11.142 1.00 89.88 83 PRO A O 1
ATOM 562 N N . LYS A 1 84 ? 6.975 6.777 -9.522 1.00 93.81 84 LYS A N 1
ATOM 563 C CA . LYS A 1 84 ? 8.146 7.069 -10.359 1.00 93.81 84 LYS A CA 1
ATOM 564 C C . LYS A 1 84 ? 9.090 5.870 -10.345 1.00 93.81 84 LYS A C 1
ATOM 566 O O . LYS A 1 84 ? 9.192 5.175 -9.337 1.00 93.81 84 LYS A O 1
ATOM 571 N N . CYS A 1 85 ? 9.865 5.668 -11.413 1.00 94.81 85 CYS A N 1
ATOM 572 C CA . CYS A 1 85 ? 10.859 4.588 -11.456 1.00 94.81 85 CYS A CA 1
ATOM 573 C C . CYS A 1 85 ? 11.813 4.620 -10.252 1.00 94.81 85 CYS A C 1
ATOM 575 O O . CYS A 1 85 ? 12.085 3.583 -9.664 1.00 94.81 85 CYS A O 1
ATOM 577 N N . THR A 1 86 ? 12.222 5.810 -9.804 1.00 94.81 86 THR A N 1
ATOM 578 C CA . THR A 1 86 ? 13.099 5.991 -8.635 1.00 94.81 86 THR A CA 1
ATOM 579 C C . THR A 1 86 ? 12.460 5.586 -7.300 1.00 94.81 86 THR A C 1
ATOM 581 O O . THR A 1 86 ? 13.158 5.472 -6.299 1.00 94.81 86 THR A O 1
ATOM 584 N N . GLU A 1 87 ? 11.140 5.385 -7.253 1.00 94.62 87 GLU A N 1
ATOM 585 C CA . GLU A 1 87 ? 10.405 4.897 -6.076 1.00 94.62 87 GLU A CA 1
ATOM 586 C C . GLU A 1 87 ? 10.235 3.367 -6.085 1.00 94.62 87 GLU A C 1
ATOM 588 O O . GLU A 1 87 ? 9.724 2.785 -5.124 1.00 94.62 87 GLU A O 1
ATOM 593 N N . VAL A 1 88 ? 10.675 2.699 -7.157 1.00 95.19 88 VAL A N 1
ATOM 594 C CA . VAL A 1 88 ? 10.707 1.240 -7.268 1.00 95.19 88 VAL A CA 1
ATOM 595 C C . VAL A 1 88 ? 12.067 0.736 -6.800 1.00 95.19 88 VAL A C 1
ATOM 597 O O . VAL A 1 88 ? 13.065 0.819 -7.511 1.00 95.19 88 VAL A O 1
ATOM 600 N N . THR A 1 89 ? 12.110 0.187 -5.589 1.00 94.50 89 THR A N 1
ATOM 601 C CA . THR A 1 89 ? 13.374 -0.187 -4.934 1.00 94.50 89 THR A CA 1
ATOM 602 C C . THR A 1 89 ? 13.771 -1.650 -5.147 1.00 94.50 89 THR A C 1
ATOM 604 O O . THR A 1 89 ? 14.902 -2.027 -4.858 1.00 94.50 89 THR A O 1
ATOM 607 N N . GLY A 1 90 ? 12.873 -2.498 -5.661 1.00 92.75 90 GLY A N 1
ATOM 608 C CA . GLY A 1 90 ? 13.172 -3.906 -5.939 1.00 92.75 90 GLY A CA 1
ATOM 609 C C . GLY A 1 90 ? 13.540 -4.165 -7.400 1.00 92.75 90 GLY A C 1
ATOM 610 O O . GLY A 1 90 ? 12.743 -3.865 -8.286 1.00 92.75 90 GLY A O 1
ATOM 611 N N . GLN A 1 91 ? 14.670 -4.831 -7.666 1.00 95.06 91 GLN A N 1
ATOM 612 C CA . GLN A 1 91 ? 15.100 -5.182 -9.031 1.00 95.06 91 GLN A CA 1
ATOM 613 C C . GLN A 1 91 ? 14.016 -5.929 -9.827 1.00 95.06 91 GLN A C 1
ATOM 615 O O . GLN A 1 91 ? 13.688 -5.543 -10.948 1.00 95.06 91 GLN A O 1
ATOM 620 N N . SER A 1 92 ? 13.445 -6.999 -9.266 1.00 94.38 92 SER A N 1
ATOM 621 C CA . SER A 1 92 ? 12.406 -7.792 -9.945 1.00 94.38 92 SER A CA 1
ATOM 622 C C . SER A 1 92 ? 11.134 -6.983 -10.203 1.00 94.38 92 SER A C 1
ATOM 624 O O . SER A 1 92 ? 10.447 -7.197 -11.200 1.00 94.38 92 SER A O 1
ATOM 626 N N . ILE A 1 93 ? 10.842 -6.024 -9.323 1.00 94.81 93 ILE A N 1
ATOM 627 C CA . ILE A 1 93 ? 9.708 -5.112 -9.456 1.00 94.81 93 ILE A CA 1
ATOM 628 C C . ILE A 1 93 ? 9.988 -4.105 -10.580 1.00 94.81 93 ILE A C 1
ATOM 630 O O . ILE A 1 93 ? 9.144 -3.914 -11.446 1.00 94.81 93 ILE A O 1
ATOM 634 N N . CYS A 1 94 ? 11.195 -3.534 -10.631 1.00 96.19 94 CYS A N 1
ATOM 635 C CA . CYS A 1 94 ? 11.622 -2.628 -11.698 1.00 96.19 94 CYS A CA 1
ATOM 636 C C . CYS A 1 94 ? 11.537 -3.297 -13.075 1.00 96.19 94 CYS A C 1
ATOM 638 O O . CYS A 1 94 ? 10.952 -2.743 -14.003 1.00 96.19 94 CYS A O 1
ATOM 640 N N . LYS A 1 95 ? 12.026 -4.540 -13.185 1.00 95.06 95 LYS A N 1
ATOM 641 C CA . LYS A 1 95 ? 11.965 -5.342 -14.420 1.00 95.06 95 LYS A CA 1
ATOM 642 C C . LYS A 1 95 ? 10.540 -5.646 -14.894 1.00 95.06 95 LYS A C 1
ATOM 644 O O . LYS A 1 95 ? 10.350 -5.961 -16.061 1.00 95.06 95 LYS A O 1
ATOM 649 N N . THR A 1 96 ? 9.551 -5.579 -14.005 1.00 94.31 96 THR A N 1
ATOM 650 C CA . THR A 1 96 ? 8.132 -5.832 -14.311 1.00 94.31 96 THR A CA 1
ATOM 651 C C . THR A 1 96 ? 7.272 -4.572 -14.175 1.00 94.31 96 THR A C 1
ATOM 653 O O . THR A 1 96 ? 6.045 -4.657 -14.174 1.00 94.31 96 THR A O 1
ATOM 656 N N . SER A 1 97 ? 7.903 -3.396 -14.098 1.00 93.50 97 SER A N 1
ATOM 657 C CA . SER A 1 97 ? 7.256 -2.108 -13.819 1.00 93.50 97 SER A CA 1
ATOM 658 C C . SER A 1 97 ? 6.177 -1.731 -14.834 1.00 93.50 97 SER A C 1
ATOM 660 O O . SER A 1 97 ? 5.127 -1.235 -14.434 1.00 93.50 97 SER A O 1
ATOM 662 N N . MET A 1 98 ? 6.365 -2.057 -16.114 1.00 93.31 98 MET A N 1
ATOM 663 C CA . MET A 1 98 ? 5.363 -1.795 -17.150 1.00 93.31 98 MET A CA 1
ATOM 664 C C . MET A 1 98 ? 4.090 -2.618 -16.930 1.00 93.31 98 MET A C 1
ATOM 666 O O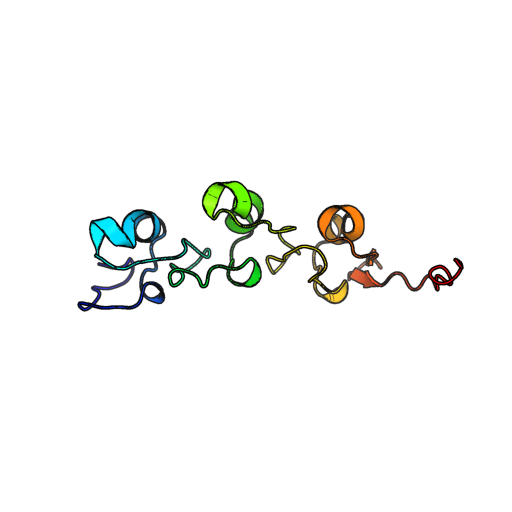 . MET A 1 98 ? 2.992 -2.075 -16.934 1.00 93.31 98 MET A O 1
ATOM 670 N N . ALA A 1 99 ? 4.227 -3.922 -16.682 1.00 91.69 99 ALA A N 1
ATOM 671 C CA . ALA A 1 99 ? 3.083 -4.801 -16.443 1.00 91.69 99 ALA A CA 1
ATOM 672 C C . ALA A 1 99 ? 2.402 -4.516 -15.097 1.00 91.69 99 ALA A C 1
ATOM 674 O O . ALA A 1 99 ? 1.190 -4.663 -14.974 1.00 91.69 99 ALA A O 1
ATOM 675 N N . LYS A 1 100 ? 3.185 -4.128 -14.085 1.00 91.06 100 LYS A N 1
ATOM 676 C CA . LYS A 1 100 ? 2.691 -3.932 -12.722 1.00 91.06 100 LYS A CA 1
ATOM 677 C C . LYS A 1 100 ? 2.100 -2.546 -12.493 1.00 91.06 100 LYS A C 1
ATOM 679 O O . LYS A 1 100 ? 1.039 -2.435 -11.900 1.00 91.06 100 LYS A O 1
ATOM 684 N N . PHE A 1 101 ? 2.795 -1.503 -12.935 1.00 92.56 101 PHE A N 1
ATOM 685 C CA . PHE A 1 101 ? 2.476 -0.107 -12.634 1.00 92.56 101 PHE A CA 1
ATOM 686 C C . PHE A 1 101 ? 2.186 0.737 -13.879 1.00 92.56 101 PHE A C 1
ATOM 688 O O . PHE A 1 101 ? 1.827 1.900 -13.728 1.00 92.56 101 PHE A O 1
ATOM 695 N N . GLY A 1 102 ? 2.361 0.204 -15.093 1.00 92.31 102 GLY A N 1
ATOM 696 C CA . GLY A 1 102 ? 2.174 0.970 -16.330 1.00 92.31 102 GLY A CA 1
ATOM 697 C C . GLY A 1 102 ? 3.278 1.994 -16.612 1.00 92.31 102 GLY A C 1
ATOM 698 O O . GLY A 1 102 ? 3.048 2.935 -17.365 1.00 92.31 102 GLY A O 1
ATOM 699 N N . ILE A 1 103 ? 4.462 1.839 -16.009 1.00 91.56 103 ILE A N 1
ATOM 700 C CA . ILE A 1 103 ? 5.609 2.742 -16.198 1.00 91.56 103 ILE A CA 1
ATOM 701 C C . ILE A 1 103 ? 6.783 1.992 -16.833 1.00 91.56 103 ILE A C 1
ATOM 703 O O . ILE A 1 103 ? 7.053 0.847 -16.476 1.00 91.56 103 ILE A O 1
ATOM 707 N N . ASN A 1 104 ? 7.493 2.628 -17.768 1.00 93.88 104 ASN A N 1
ATOM 708 C CA . ASN A 1 104 ? 8.667 2.028 -18.401 1.00 93.88 104 ASN A CA 1
ATOM 709 C C . ASN A 1 104 ? 9.942 2.383 -17.625 1.00 93.88 104 ASN A C 1
ATOM 711 O O . ASN A 1 104 ? 10.391 3.533 -17.650 1.00 93.88 104 ASN A O 1
ATOM 715 N N . CYS A 1 105 ? 10.520 1.394 -16.944 1.00 94.88 105 CYS A N 1
ATOM 716 C CA . CYS A 1 105 ? 11.730 1.566 -16.152 1.00 94.88 105 CYS A CA 1
ATOM 717 C C . CYS A 1 105 ? 12.797 0.517 -16.469 1.00 94.88 105 CYS A C 1
ATOM 719 O O . CYS A 1 105 ? 12.494 -0.630 -16.801 1.00 94.88 105 CYS A O 1
ATOM 721 N N . VAL A 1 106 ? 14.057 0.892 -16.251 1.00 96.31 106 VAL A N 1
ATOM 722 C CA . VAL A 1 106 ? 15.235 0.041 -16.427 1.00 96.31 106 VAL A CA 1
ATOM 723 C C . VAL A 1 106 ? 16.036 -0.006 -15.128 1.00 96.31 106 VAL A C 1
ATOM 725 O O . VAL A 1 106 ? 16.199 0.997 -14.432 1.00 96.31 106 VAL A O 1
ATOM 728 N N . TRP A 1 107 ? 16.545 -1.193 -14.793 1.00 95.94 107 TRP A N 1
ATOM 729 C CA . TRP A 1 107 ? 17.439 -1.402 -13.654 1.00 95.94 107 TRP A CA 1
ATOM 730 C C . TRP A 1 107 ? 18.897 -1.269 -14.096 1.00 95.94 107 TRP A C 1
ATOM 732 O O . TRP A 1 107 ? 19.327 -2.014 -14.977 1.00 95.94 107 TRP A O 1
ATOM 742 N N . ASN A 1 108 ? 19.674 -0.385 -13.468 1.00 94.00 108 ASN A N 1
ATOM 743 C CA . ASN A 1 108 ? 21.074 -0.147 -13.856 1.00 94.00 108 ASN A CA 1
ATOM 744 C C . ASN A 1 108 ? 22.110 -0.985 -13.076 1.00 94.00 108 ASN A C 1
ATOM 746 O O . ASN A 1 108 ? 23.308 -0.804 -13.261 1.00 94.00 108 ASN A O 1
ATOM 750 N N . GLY A 1 109 ? 21.658 -1.873 -12.190 1.00 93.62 109 GLY A N 1
ATOM 751 C CA . GLY A 1 109 ? 22.512 -2.650 -11.285 1.00 93.62 109 GLY A CA 1
ATOM 752 C C . GLY A 1 109 ? 22.296 -2.295 -9.817 1.00 93.62 109 GLY A C 1
ATOM 753 O O . GLY A 1 109 ? 22.379 -3.190 -8.982 1.00 93.62 109 GLY A O 1
ATOM 754 N N . ASP A 1 110 ? 21.898 -1.057 -9.530 1.00 93.88 110 ASP A N 1
ATOM 755 C CA . ASP A 1 110 ? 21.717 -0.544 -8.167 1.00 93.88 110 ASP A CA 1
ATOM 756 C C . ASP A 1 110 ? 20.324 0.056 -7.930 1.00 93.88 110 ASP A C 1
ATOM 758 O O . ASP A 1 110 ? 19.716 -0.155 -6.885 1.00 93.88 110 ASP A O 1
ATOM 762 N N . SER A 1 111 ? 19.789 0.774 -8.916 1.00 95.19 111 SER A N 1
ATOM 763 C CA . SER A 1 111 ? 18.530 1.503 -8.783 1.00 95.19 111 SER A CA 1
ATOM 764 C C . SER A 1 111 ? 17.693 1.436 -10.065 1.00 95.19 111 SER A C 1
ATOM 766 O O . SER A 1 111 ? 18.176 1.085 -11.149 1.00 95.19 111 SER A O 1
ATOM 768 N N . CYS A 1 112 ? 16.404 1.750 -9.924 1.00 96.00 112 CYS A N 1
ATOM 769 C CA . CYS A 1 112 ? 15.435 1.767 -11.013 1.00 96.00 112 CYS A CA 1
ATOM 770 C C . CYS A 1 112 ? 15.267 3.189 -11.568 1.00 96.00 112 CYS A C 1
ATOM 772 O O . CYS A 1 112 ? 15.040 4.137 -10.813 1.00 96.00 112 CYS A O 1
ATOM 774 N N . PHE A 1 113 ? 15.353 3.345 -12.889 1.00 95.88 113 PHE A N 1
ATOM 775 C CA . PHE A 1 113 ? 15.303 4.644 -13.566 1.00 95.88 113 PHE A CA 1
ATOM 776 C C . PHE A 1 113 ? 14.356 4.609 -14.761 1.00 95.88 113 PHE A C 1
ATOM 778 O O . PHE A 1 113 ? 14.104 3.525 -15.289 1.00 95.88 113 PHE A O 1
ATOM 785 N N . PRO A 1 114 ? 13.825 5.764 -15.199 1.00 94.88 114 PRO A N 1
ATOM 786 C CA . PRO A 1 114 ? 13.107 5.837 -16.463 1.00 94.88 114 PRO A CA 1
ATOM 787 C C . PRO A 1 114 ? 13.992 5.319 -17.592 1.00 94.88 114 PRO A C 1
ATOM 789 O O . PRO A 1 114 ? 15.185 5.629 -17.637 1.00 94.88 114 PRO A O 1
ATOM 792 N N . ASP A 1 115 ? 13.408 4.539 -18.494 1.00 87.88 115 ASP A N 1
ATOM 793 C CA . ASP A 1 115 ? 14.091 4.198 -19.734 1.00 87.88 115 ASP A CA 1
ATOM 794 C C . ASP A 1 115 ? 14.352 5.492 -20.520 1.00 87.88 115 ASP A C 1
ATOM 796 O O . ASP A 1 115 ? 13.420 6.207 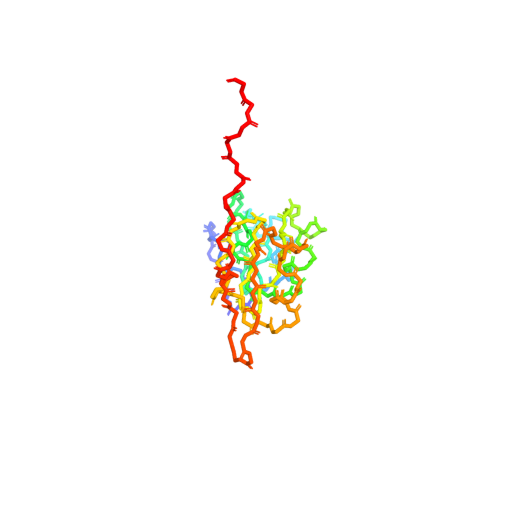-20.889 1.00 87.88 115 ASP A O 1
ATOM 800 N N . GLY A 1 116 ? 15.626 5.826 -20.736 1.00 71.25 116 GLY A N 1
ATOM 801 C CA . GLY A 1 116 ? 16.054 7.014 -21.480 1.00 71.25 116 GLY A CA 1
ATOM 802 C C . GLY A 1 116 ? 15.761 6.940 -22.982 1.00 71.25 116 GLY A C 1
ATOM 803 O O . GLY A 1 116 ? 16.153 7.845 -23.721 1.00 71.25 116 GLY A O 1
ATOM 804 N N . GLY A 1 117 ? 15.093 5.878 -23.444 1.00 54.69 117 GLY A N 1
ATOM 805 C CA . GLY A 1 117 ? 14.566 5.751 -24.794 1.00 54.69 117 GLY A CA 1
ATOM 806 C C . GLY A 1 117 ? 13.607 6.892 -25.127 1.00 54.69 117 GLY A C 1
ATOM 807 O O . GLY A 1 117 ? 12.426 6.863 -24.789 1.00 54.69 117 GLY A O 1
ATOM 808 N N . SER A 1 118 ? 14.125 7.903 -25.822 1.00 46.75 118 SER A N 1
ATOM 809 C CA . SER A 1 118 ? 13.337 8.915 -26.517 1.00 46.75 118 SER A CA 1
ATOM 810 C C . SER A 1 118 ? 12.302 8.196 -27.379 1.00 46.75 118 SER A C 1
ATOM 812 O O . SER A 1 118 ? 12.687 7.518 -28.327 1.00 46.75 118 SER A O 1
ATOM 814 N N . ASN A 1 119 ? 11.007 8.315 -27.078 1.00 42.50 119 ASN A N 1
ATOM 815 C CA . ASN A 1 119 ? 9.984 7.814 -27.988 1.00 42.50 119 ASN A CA 1
ATOM 816 C C . ASN A 1 119 ? 9.052 8.936 -28.433 1.00 42.50 119 ASN A C 1
ATOM 818 O O . ASN A 1 119 ? 8.017 9.237 -27.840 1.00 42.50 119 ASN A O 1
ATOM 822 N N . SER A 1 120 ? 9.485 9.544 -29.532 1.00 47.09 120 SER A N 1
ATOM 823 C CA . SER A 1 120 ? 8.675 10.183 -30.554 1.00 47.09 120 SER A CA 1
ATOM 824 C C . SER A 1 120 ? 7.577 9.235 -31.048 1.00 47.09 120 SER A C 1
ATOM 826 O O . SER A 1 120 ? 7.716 8.642 -32.109 1.00 47.09 120 SER A O 1
ATOM 828 N N . SER A 1 121 ? 6.476 9.073 -30.317 1.00 48.38 121 SER A N 1
ATOM 829 C CA . SER A 1 121 ? 5.284 8.415 -30.873 1.00 48.38 121 SER A CA 1
ATOM 830 C C . SER A 1 121 ? 4.050 8.593 -29.992 1.00 48.38 121 SER A C 1
ATOM 832 O O . SER A 1 121 ? 3.545 7.623 -29.444 1.00 48.38 121 SER A O 1
ATOM 834 N N . MET A 1 122 ? 3.539 9.821 -29.891 1.00 44.91 122 MET A N 1
ATOM 835 C CA . MET A 1 122 ? 2.100 10.097 -29.762 1.00 44.91 122 MET A CA 1
ATOM 836 C C . MET A 1 122 ? 1.823 11.525 -30.251 1.00 44.91 122 MET A C 1
ATOM 838 O O . MET A 1 122 ? 1.766 12.451 -29.455 1.00 44.91 122 MET A O 1
ATOM 842 N N . GLN A 1 123 ? 1.703 11.690 -31.576 1.00 41.91 123 GLN A N 1
ATOM 843 C CA . GLN A 1 123 ? 0.812 12.654 -32.249 1.00 41.91 123 GLN A CA 1
ATOM 844 C C . GLN A 1 123 ? 0.894 12.464 -33.778 1.00 41.91 123 GLN A C 1
ATOM 846 O O . GLN A 1 123 ? 1.545 13.223 -34.484 1.00 41.91 123 GLN A O 1
ATOM 851 N N . GLN A 1 124 ? 0.226 11.427 -34.296 1.00 44.88 124 GLN A N 1
ATOM 852 C CA . GLN A 1 124 ? -0.285 11.394 -35.674 1.00 44.88 124 GLN A CA 1
ATOM 853 C C . GLN A 1 124 ? -1.640 10.673 -35.687 1.00 44.88 124 GLN A C 1
ATOM 855 O O . GLN A 1 124 ? -1.704 9.478 -35.398 1.00 44.88 124 GLN A O 1
ATOM 860 N N . LYS A 1 125 ? -2.686 11.460 -35.979 1.00 39.91 125 LYS A N 1
ATOM 861 C CA . LYS A 1 125 ? -4.110 11.196 -36.303 1.00 39.91 125 LYS A CA 1
ATOM 862 C C . LYS A 1 125 ? -4.886 12.375 -35.685 1.00 39.91 125 LYS A C 1
ATOM 864 O O . LYS A 1 125 ? -4.868 12.504 -34.468 1.00 39.91 125 LYS A O 1
ATOM 869 N N . ALA A 1 126 ? -5.519 13.288 -36.413 1.00 36.28 126 ALA A N 1
ATOM 870 C CA . ALA A 1 126 ? -5.958 13.350 -37.807 1.00 36.28 126 ALA A CA 1
ATOM 871 C C . ALA A 1 126 ? -5.716 14.761 -38.369 1.00 36.28 126 ALA A C 1
ATOM 873 O O . ALA A 1 126 ? -5.601 15.696 -37.544 1.00 36.28 126 ALA A O 1
#

pLDDT: mean 89.5, std 13.59, range [36.28, 96.69]

Radius of gyration: 18.81 Å; chains: 1; bounding box: 42×22×64 Å